Protein AF-A0A7V1PSU0-F1 (afdb_monomer_lite)

Secondary structure (DSSP, 8-state):
--HHHHHHHHHHHHSHHHHHHHHHHHHHHHHHHHHHHHHHHHHHHHHHHTS-TT------TT-SSGGG----HHHHHHHTT-TTSPBPTTS-B---------------

Foldseek 3Di:
DCVVVVVVVVVCVVPVPVNVVVVVVVVVVVVVVVVVVVVVVVVVVVVVVVDDPLDDDDADPPDPDLQSGDDDPVVVVVVQVDPSFDADPVRGGPDDDDDDDDDDDDDD

Sequence (108 aa):
MKIPFKYSFKNFKNRKLTNAITVFGVALVVFVFAAVLMMAYGIQKTLVATGSEDNVIILRKSANSEITSIIGGNIQNVIRTLPYIKTANSGKQIISYEPVVIINVDKK

Structure (mmCIF, N/CA/C/O backbone):
data_AF-A0A7V1PSU0-F1
#
_entry.id   AF-A0A7V1PSU0-F1
#
loop_
_atom_site.group_PDB
_atom_site.id
_atom_site.type_symbol
_atom_site.label_atom_id
_atom_site.label_alt_id
_atom_site.label_comp_id
_atom_site.label_asym_id
_atom_site.label_entity_id
_atom_site.label_seq_id
_atom_site.pdbx_PDB_ins_code
_atom_site.Cartn_x
_atom_site.Cartn_y
_atom_site.Cartn_z
_atom_site.occupancy
_atom_site.B_iso_or_equiv
_atom_site.auth_seq_id
_atom_site.auth_comp_id
_atom_site.auth_asym_id
_atom_site.auth_atom_id
_atom_site.pdbx_PDB_model_num
ATOM 1 N N . MET A 1 1 ? 19.581 -24.261 -45.446 1.00 55.78 1 MET A N 1
ATOM 2 C CA . MET A 1 1 ? 19.373 -22.796 -45.320 1.00 55.78 1 MET A CA 1
ATOM 3 C C . MET A 1 1 ? 20.237 -22.204 -44.195 1.00 55.78 1 MET A C 1
ATOM 5 O O . MET A 1 1 ? 19.772 -22.085 -43.076 1.00 55.78 1 MET A O 1
ATOM 9 N N . LYS A 1 2 ? 21.510 -21.859 -44.443 1.00 62.59 2 LYS A N 1
ATOM 10 C CA . LYS A 1 2 ? 22.390 -21.164 -43.457 1.00 62.59 2 LYS A CA 1
ATOM 11 C C . LYS A 1 2 ? 22.919 -19.811 -43.954 1.00 62.59 2 LYS A C 1
ATOM 13 O O . LYS A 1 2 ? 23.526 -19.052 -43.204 1.00 62.59 2 LYS A O 1
ATOM 18 N N . ILE A 1 3 ? 22.676 -19.518 -45.228 1.00 71.69 3 ILE A N 1
ATOM 19 C CA . ILE A 1 3 ? 23.165 -18.332 -45.930 1.00 71.69 3 ILE A CA 1
ATOM 20 C C . ILE A 1 3 ? 22.595 -17.024 -45.332 1.00 71.69 3 ILE A C 1
ATOM 22 O O . ILE A 1 3 ? 23.391 -16.106 -45.131 1.00 71.69 3 ILE A O 1
ATOM 26 N N . PRO A 1 4 ? 21.300 -16.933 -44.938 1.00 78.56 4 PRO A N 1
ATOM 27 C CA . PRO A 1 4 ? 20.736 -15.682 -44.420 1.00 78.56 4 PRO A CA 1
ATOM 28 C C . PRO A 1 4 ? 21.390 -15.237 -43.107 1.00 78.56 4 PRO A C 1
ATOM 30 O O . PRO A 1 4 ? 21.822 -14.096 -42.979 1.00 78.56 4 PRO A O 1
ATOM 33 N N . PHE A 1 5 ? 21.561 -16.157 -42.152 1.00 78.25 5 PHE A N 1
ATOM 34 C CA . PHE A 1 5 ? 22.150 -15.852 -40.843 1.00 78.25 5 PHE A CA 1
ATOM 35 C C . PHE A 1 5 ? 23.617 -15.420 -40.941 1.00 78.25 5 PHE A C 1
ATOM 37 O O . PHE A 1 5 ? 24.024 -14.452 -40.297 1.00 78.25 5 PHE A O 1
ATOM 44 N N . LYS A 1 6 ? 24.408 -16.089 -41.794 1.00 78.00 6 LYS A N 1
ATOM 45 C CA . LYS A 1 6 ? 25.816 -15.726 -42.031 1.00 78.00 6 LYS A CA 1
ATOM 46 C C . LYS A 1 6 ? 25.939 -14.326 -42.649 1.00 78.00 6 LYS A C 1
ATOM 48 O O . LYS A 1 6 ? 26.869 -13.590 -42.318 1.00 78.00 6 LYS A O 1
ATOM 53 N N . TYR A 1 7 ? 24.994 -13.944 -43.510 1.00 79.62 7 TYR A N 1
ATOM 54 C CA . TYR A 1 7 ? 24.939 -12.615 -44.118 1.00 79.62 7 TYR A CA 1
ATOM 55 C C . TYR A 1 7 ? 24.506 -11.531 -43.118 1.00 79.62 7 TYR A C 1
ATOM 57 O O . TYR A 1 7 ? 25.151 -10.483 -43.044 1.00 79.62 7 TYR A O 1
ATOM 65 N N . SER A 1 8 ? 23.493 -11.788 -42.285 1.00 77.94 8 SER A N 1
ATOM 66 C CA . SER A 1 8 ? 23.055 -10.849 -41.239 1.00 77.94 8 SER A CA 1
ATOM 67 C C . SER A 1 8 ? 24.161 -10.554 -40.221 1.00 77.94 8 SER A C 1
ATOM 69 O O . SER A 1 8 ? 24.400 -9.393 -39.889 1.00 77.94 8 SER A O 1
ATOM 71 N N . PHE A 1 9 ? 24.913 -11.574 -39.794 1.00 80.88 9 PHE A N 1
ATOM 72 C CA . PHE A 1 9 ? 26.016 -11.398 -38.842 1.00 80.88 9 PHE A CA 1
ATOM 73 C C . PHE A 1 9 ? 27.186 -10.593 -39.436 1.00 80.88 9 PHE A C 1
ATOM 75 O O . PHE A 1 9 ? 27.795 -9.758 -38.763 1.00 80.88 9 PHE A O 1
ATOM 82 N N . LYS A 1 10 ? 27.477 -10.790 -40.730 1.00 80.19 10 LYS A N 1
ATOM 83 C CA . LYS A 1 10 ? 28.477 -9.995 -41.459 1.00 80.19 10 LYS A CA 1
ATOM 84 C C . LYS A 1 10 ? 28.042 -8.530 -41.579 1.00 80.19 10 LYS A C 1
ATOM 86 O O . LYS A 1 10 ? 28.855 -7.640 -41.351 1.00 80.19 10 LYS A O 1
ATOM 91 N N . ASN A 1 11 ? 26.763 -8.269 -41.851 1.00 78.00 11 ASN A N 1
ATOM 92 C CA . ASN A 1 11 ? 26.227 -6.905 -41.909 1.00 78.00 11 ASN A CA 1
ATOM 93 C C . ASN A 1 11 ? 26.267 -6.187 -40.552 1.00 78.00 11 ASN A C 1
ATOM 95 O O . ASN A 1 11 ? 26.659 -5.021 -40.503 1.00 78.00 11 ASN A O 1
ATOM 99 N N . PHE A 1 12 ? 25.978 -6.890 -39.451 1.00 79.56 12 PHE A N 1
ATOM 100 C CA . PHE A 1 12 ? 26.174 -6.381 -38.084 1.00 79.56 12 PHE A CA 1
ATOM 101 C C . PHE A 1 12 ? 27.620 -5.916 -37.850 1.00 79.56 12 PHE A C 1
ATOM 103 O O . PHE A 1 12 ? 27.861 -4.845 -37.291 1.00 79.56 12 PHE A O 1
ATOM 110 N N . LYS A 1 13 ? 28.596 -6.703 -38.322 1.00 78.69 13 LYS A N 1
ATOM 111 C CA . LYS A 1 13 ? 30.025 -6.399 -38.175 1.00 78.69 13 LYS A CA 1
ATOM 112 C C . LYS A 1 13 ? 30.506 -5.291 -39.120 1.00 78.69 13 LYS A C 1
ATOM 114 O O . LYS A 1 13 ? 31.470 -4.610 -38.781 1.00 78.69 13 LYS A O 1
ATOM 119 N N . ASN A 1 14 ? 29.852 -5.091 -40.263 1.00 83.12 14 ASN A N 1
ATOM 120 C CA . ASN A 1 14 ? 30.197 -4.040 -41.224 1.00 83.12 14 ASN A CA 1
ATOM 121 C C . ASN A 1 14 ? 29.566 -2.677 -40.877 1.00 83.12 14 ASN A C 1
ATOM 123 O O . ASN A 1 14 ? 30.172 -1.650 -41.164 1.00 83.12 14 ASN A O 1
ATOM 127 N N . ARG A 1 15 ? 28.392 -2.639 -40.226 1.00 81.19 15 ARG A N 1
ATOM 128 C CA . ARG A 1 15 ? 27.689 -1.396 -39.829 1.00 81.19 15 ARG A CA 1
ATOM 129 C C . ARG A 1 15 ? 27.589 -1.246 -38.307 1.00 81.19 15 ARG A C 1
ATOM 131 O O . ARG A 1 15 ? 26.516 -0.982 -37.768 1.00 81.19 15 ARG A O 1
ATOM 138 N N . LYS A 1 16 ? 28.719 -1.414 -37.610 1.00 79.00 16 LYS A N 1
ATOM 139 C CA . LYS A 1 16 ? 28.777 -1.491 -36.137 1.00 79.00 16 LYS A CA 1
ATOM 140 C C . LYS A 1 16 ? 28.161 -0.281 -35.435 1.00 79.00 16 LYS A C 1
ATOM 142 O O . LYS A 1 16 ? 27.432 -0.468 -34.473 1.00 79.00 16 LYS A O 1
ATOM 147 N N . LEU A 1 17 ? 28.429 0.932 -35.925 1.00 86.19 17 LEU A N 1
ATOM 148 C CA . LEU A 1 17 ? 27.991 2.173 -35.279 1.00 86.19 17 LEU A CA 1
ATOM 149 C C . LEU A 1 17 ? 26.460 2.317 -35.292 1.00 86.19 17 LEU A C 1
ATOM 151 O O . LEU A 1 17 ? 25.829 2.342 -34.241 1.00 86.19 17 LEU A O 1
ATOM 155 N N . THR A 1 18 ? 25.848 2.356 -36.478 1.00 87.12 18 THR A N 1
ATOM 156 C CA . THR A 1 18 ? 24.394 2.546 -36.635 1.00 87.12 18 THR A CA 1
ATOM 157 C C . THR 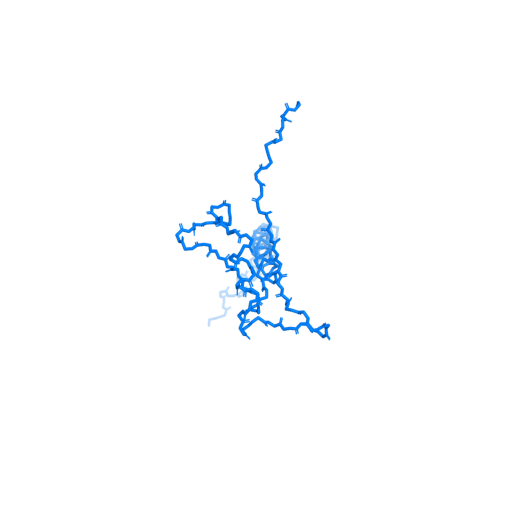A 1 18 ? 23.599 1.421 -35.977 1.00 87.12 18 THR A C 1
ATOM 159 O O . THR A 1 18 ? 22.559 1.649 -35.360 1.00 87.12 18 THR A O 1
ATOM 162 N N . ASN A 1 19 ? 24.108 0.194 -36.078 1.00 88.31 19 ASN A N 1
ATOM 163 C CA . 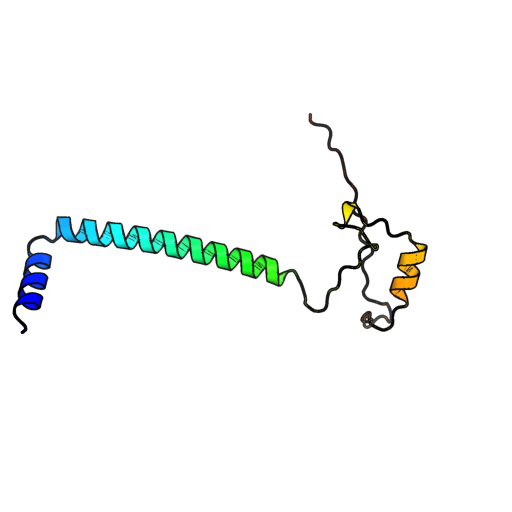ASN A 1 19 ? 23.458 -0.958 -35.487 1.00 88.31 19 ASN A CA 1
ATOM 164 C C . ASN A 1 19 ? 23.566 -0.965 -33.950 1.00 88.31 19 ASN A C 1
ATOM 166 O O . ASN A 1 19 ? 22.578 -1.257 -33.284 1.00 88.31 19 ASN A O 1
ATOM 170 N N . ALA A 1 20 ? 24.713 -0.575 -33.380 1.00 90.19 20 ALA A N 1
ATOM 171 C CA . ALA A 1 20 ? 24.856 -0.420 -31.932 1.00 90.19 20 ALA A CA 1
ATOM 172 C C . ALA A 1 20 ? 23.908 0.650 -31.378 1.00 90.19 20 ALA A C 1
ATOM 174 O O . ALA A 1 20 ? 23.243 0.395 -30.382 1.00 90.19 20 ALA A O 1
ATOM 175 N N . ILE A 1 21 ? 23.781 1.800 -32.053 1.00 94.44 21 ILE A N 1
ATOM 176 C CA . ILE A 1 21 ? 22.849 2.868 -31.650 1.00 94.44 21 ILE A CA 1
ATOM 177 C C . ILE A 1 21 ? 21.400 2.362 -31.651 1.00 94.44 21 ILE A C 1
ATOM 179 O O . ILE A 1 21 ? 20.659 2.620 -30.707 1.00 94.44 21 ILE A O 1
ATOM 183 N N . THR A 1 22 ? 21.004 1.597 -32.672 1.00 92.38 22 THR A N 1
ATOM 184 C CA . THR A 1 22 ? 19.641 1.044 -32.771 1.00 92.38 22 THR A CA 1
ATOM 185 C C . THR A 1 22 ? 19.358 0.046 -31.646 1.00 92.38 22 THR A C 1
ATOM 187 O O . THR A 1 22 ? 18.346 0.156 -30.957 1.00 92.38 22 THR A O 1
ATOM 190 N N . VAL A 1 23 ? 20.273 -0.905 -31.422 1.00 94.12 23 VAL A N 1
ATOM 191 C CA . VAL A 1 23 ? 20.150 -1.895 -30.340 1.00 94.12 23 VAL A CA 1
ATOM 192 C C . VAL A 1 23 ? 20.133 -1.207 -28.978 1.00 94.12 23 VAL A C 1
ATOM 194 O O . VAL A 1 23 ? 19.316 -1.556 -28.131 1.00 94.12 23 VAL A O 1
ATOM 197 N N . PHE A 1 24 ? 20.990 -0.206 -28.777 1.00 96.00 24 PHE A N 1
ATOM 198 C CA . PHE A 1 24 ? 21.056 0.553 -27.535 1.00 96.00 24 PHE A CA 1
ATOM 199 C C . PHE A 1 24 ? 19.767 1.335 -27.270 1.00 96.00 24 PHE A C 1
ATOM 201 O O . PHE A 1 24 ? 19.257 1.289 -26.156 1.00 96.00 24 PHE A O 1
ATOM 208 N N . GLY A 1 25 ? 19.199 1.989 -28.287 1.00 96.50 25 GLY A N 1
ATOM 209 C CA . GLY A 1 25 ? 17.926 2.697 -28.156 1.00 96.50 25 GLY A CA 1
ATOM 210 C C . GLY A 1 25 ? 16.792 1.770 -27.716 1.00 96.50 25 GLY A C 1
ATOM 211 O O . GLY A 1 25 ? 16.088 2.068 -26.754 1.00 96.50 25 GLY A O 1
ATOM 212 N N . VAL A 1 26 ? 16.660 0.605 -28.358 1.00 97.44 26 VAL A N 1
ATOM 213 C CA . VAL A 1 26 ? 15.646 -0.392 -27.974 1.00 97.44 26 VAL A CA 1
ATOM 214 C C . VAL A 1 26 ? 15.911 -0.940 -26.569 1.00 97.44 26 VAL A C 1
ATOM 216 O O . VAL A 1 26 ? 14.984 -1.038 -25.766 1.00 97.44 26 VAL A O 1
ATOM 219 N N . ALA A 1 27 ? 17.167 -1.251 -26.238 1.00 97.81 27 ALA A N 1
ATOM 220 C CA . ALA A 1 27 ? 17.541 -1.751 -24.917 1.00 97.81 27 ALA A CA 1
ATOM 221 C C . ALA A 1 27 ? 17.230 -0.739 -23.805 1.00 97.81 27 ALA A C 1
ATOM 223 O O . ALA A 1 27 ? 16.711 -1.125 -22.759 1.00 97.81 27 ALA A O 1
ATOM 224 N N . LEU A 1 28 ? 17.490 0.550 -24.042 1.00 98.12 28 LEU A N 1
ATOM 225 C CA . LEU A 1 28 ? 17.195 1.622 -23.095 1.00 98.12 28 LEU A CA 1
ATOM 226 C C . LEU A 1 28 ? 15.688 1.740 -22.833 1.00 98.12 28 LEU A C 1
ATOM 228 O O . LEU A 1 28 ? 15.275 1.844 -21.681 1.00 98.12 28 LEU A O 1
ATOM 232 N N . VAL A 1 29 ? 14.861 1.674 -23.881 1.00 98.31 29 VAL A N 1
ATOM 233 C CA . VAL A 1 29 ? 13.395 1.725 -23.741 1.00 98.31 29 VAL A CA 1
ATOM 234 C C . VAL A 1 29 ? 12.883 0.540 -22.921 1.00 98.31 29 VAL A C 1
ATOM 236 O O . VAL A 1 29 ? 12.109 0.734 -21.984 1.00 98.31 29 VAL A O 1
ATOM 239 N N . VAL A 1 30 ? 13.347 -0.676 -23.222 1.00 98.19 30 VAL A N 1
ATOM 240 C CA . VAL A 1 30 ? 12.972 -1.884 -22.468 1.00 98.19 30 VAL A CA 1
ATOM 241 C C . VAL A 1 30 ? 13.424 -1.787 -21.008 1.00 98.19 30 VAL A C 1
ATOM 243 O O . VAL A 1 30 ? 12.664 -2.152 -20.113 1.00 98.19 30 VAL A O 1
ATOM 246 N N . PHE A 1 31 ? 14.624 -1.259 -20.754 1.00 98.19 31 PHE A N 1
ATOM 247 C CA . PHE A 1 31 ? 15.146 -1.056 -19.403 1.00 98.19 31 PHE A CA 1
ATOM 248 C C . PHE A 1 31 ? 14.269 -0.102 -18.584 1.00 98.19 31 PHE A C 1
ATOM 250 O O . PHE A 1 31 ? 13.860 -0.448 -17.476 1.00 98.19 31 PHE A O 1
ATOM 257 N N . VAL A 1 32 ? 13.937 1.070 -19.133 1.00 98.44 32 VAL A N 1
ATOM 258 C CA . VAL A 1 32 ? 13.079 2.050 -18.447 1.00 98.44 32 VAL A CA 1
ATOM 259 C C . VAL A 1 32 ? 11.692 1.463 -18.194 1.00 98.44 32 VAL A C 1
ATOM 261 O O . VAL A 1 32 ? 11.163 1.585 -17.091 1.00 98.44 32 VAL A O 1
ATOM 264 N N . PHE A 1 33 ? 11.123 0.775 -19.184 1.00 98.19 33 PHE A N 1
ATOM 265 C CA . PHE A 1 33 ? 9.821 0.133 -19.040 1.00 98.19 33 PHE A CA 1
ATOM 266 C C . PHE A 1 33 ? 9.819 -0.918 -17.920 1.00 98.19 33 PHE A C 1
ATOM 268 O O . PHE A 1 33 ? 8.933 -0.917 -17.065 1.00 98.19 33 PHE A O 1
ATOM 275 N N . ALA A 1 34 ? 10.848 -1.769 -17.870 1.00 98.12 34 ALA A N 1
ATOM 276 C CA . ALA A 1 34 ? 11.010 -2.751 -16.804 1.00 98.12 34 ALA A CA 1
ATOM 277 C C . ALA A 1 34 ? 11.181 -2.088 -15.426 1.00 98.12 34 ALA A C 1
ATOM 279 O O . ALA A 1 34 ? 10.569 -2.537 -14.459 1.00 98.12 34 ALA A O 1
ATOM 280 N N . ALA A 1 35 ? 11.954 -1.002 -15.333 1.00 97.94 35 ALA A N 1
ATOM 281 C CA . ALA A 1 35 ? 12.155 -0.272 -14.082 1.00 97.94 35 ALA A CA 1
ATOM 282 C C . ALA A 1 35 ? 10.841 0.312 -13.531 1.00 97.94 35 ALA A C 1
ATOM 284 O O . ALA A 1 35 ? 10.554 0.172 -12.341 1.00 97.94 35 ALA A O 1
ATOM 285 N N . VAL A 1 36 ? 10.006 0.901 -14.395 1.00 97.94 36 VAL A N 1
ATOM 286 C CA . VAL A 1 36 ? 8.689 1.430 -14.000 1.00 97.94 36 VAL A CA 1
ATOM 287 C C . VAL A 1 36 ? 7.760 0.307 -13.534 1.00 97.94 36 VAL A C 1
ATOM 289 O O . VAL A 1 36 ? 7.095 0.457 -12.508 1.00 97.94 36 VAL A O 1
ATOM 292 N N . LEU A 1 37 ? 7.745 -0.838 -14.224 1.00 97.75 37 LEU A N 1
ATOM 293 C CA . LEU A 1 37 ? 6.953 -1.999 -13.800 1.00 97.75 37 LEU A CA 1
ATOM 294 C C . LEU A 1 37 ? 7.402 -2.544 -12.441 1.00 97.75 37 LEU A C 1
ATOM 296 O O . LEU A 1 37 ? 6.560 -2.834 -11.590 1.00 97.75 37 LEU A O 1
ATOM 300 N N . MET A 1 38 ? 8.713 -2.647 -12.210 1.00 97.19 38 MET A N 1
ATOM 301 C CA . MET A 1 38 ? 9.254 -3.066 -10.914 1.00 97.19 38 MET A CA 1
ATOM 302 C C . MET A 1 38 ? 8.858 -2.099 -9.795 1.00 97.19 38 MET A C 1
ATOM 304 O O . MET A 1 38 ? 8.477 -2.548 -8.715 1.00 97.19 38 MET A O 1
ATOM 308 N N . MET A 1 39 ? 8.897 -0.787 -10.049 1.00 97.31 39 MET A N 1
ATOM 309 C CA . MET A 1 39 ? 8.465 0.224 -9.082 1.00 97.31 39 MET A CA 1
ATOM 310 C C . MET A 1 39 ? 6.967 0.115 -8.781 1.00 97.31 39 MET A C 1
ATOM 312 O O . MET A 1 39 ? 6.586 0.076 -7.612 1.00 97.31 39 MET A O 1
ATOM 316 N N . ALA A 1 40 ? 6.123 0.021 -9.811 1.00 95.00 40 ALA A N 1
ATOM 317 C CA . ALA A 1 40 ? 4.677 -0.116 -9.647 1.00 95.00 40 ALA A CA 1
ATOM 318 C C . ALA A 1 40 ? 4.320 -1.366 -8.829 1.00 95.00 40 ALA A C 1
ATOM 320 O O . ALA A 1 40 ? 3.534 -1.292 -7.884 1.00 95.00 40 ALA A O 1
ATOM 321 N N . TYR A 1 41 ? 4.960 -2.496 -9.139 1.00 94.62 41 TYR A N 1
ATOM 322 C CA . TYR A 1 41 ? 4.790 -3.733 -8.384 1.00 94.62 41 TYR A CA 1
ATOM 323 C C . TYR A 1 41 ? 5.296 -3.608 -6.941 1.00 94.62 41 TYR A C 1
ATOM 325 O O . TYR A 1 41 ? 4.632 -4.063 -6.011 1.00 94.62 41 TYR A O 1
ATOM 333 N N . GLY A 1 42 ? 6.444 -2.956 -6.734 1.00 90.44 42 GLY A N 1
ATOM 334 C CA . GLY A 1 42 ? 6.985 -2.677 -5.405 1.00 90.44 42 GLY A CA 1
ATOM 335 C C . GLY A 1 42 ? 6.014 -1.870 -4.544 1.00 90.44 42 GLY A C 1
ATOM 336 O O . GLY A 1 42 ? 5.710 -2.278 -3.425 1.00 90.44 42 GLY A O 1
ATOM 337 N N . ILE A 1 43 ? 5.464 -0.783 -5.092 1.00 91.44 43 ILE A N 1
ATOM 338 C CA . ILE A 1 43 ? 4.475 0.062 -4.411 1.00 91.44 43 ILE A CA 1
ATOM 339 C C . ILE A 1 43 ? 3.222 -0.747 -4.075 1.00 91.44 43 ILE A C 1
ATOM 341 O O . ILE A 1 43 ? 2.796 -0.761 -2.919 1.00 91.44 43 ILE A O 1
ATOM 345 N N . GLN A 1 44 ? 2.657 -1.472 -5.045 1.00 87.75 44 GLN A N 1
ATOM 346 C CA . GLN A 1 44 ? 1.474 -2.302 -4.811 1.00 87.75 44 GLN A CA 1
ATOM 347 C C . GLN A 1 44 ? 1.725 -3.329 -3.701 1.00 87.75 44 GLN A C 1
ATOM 349 O O . GLN A 1 44 ? 0.905 -3.475 -2.797 1.00 87.75 44 GLN A O 1
ATOM 354 N N . LYS A 1 45 ? 2.884 -3.993 -3.719 1.00 86.38 45 LYS A N 1
ATOM 355 C CA . LYS A 1 45 ? 3.261 -4.966 -2.693 1.00 86.38 45 LYS A CA 1
ATOM 356 C C . LYS A 1 45 ? 3.369 -4.328 -1.308 1.00 86.38 45 LYS A C 1
ATOM 358 O O . LYS A 1 45 ? 2.929 -4.937 -0.337 1.00 86.38 45 LYS A O 1
ATOM 363 N N . THR A 1 46 ? 3.906 -3.111 -1.204 1.00 83.88 46 THR A N 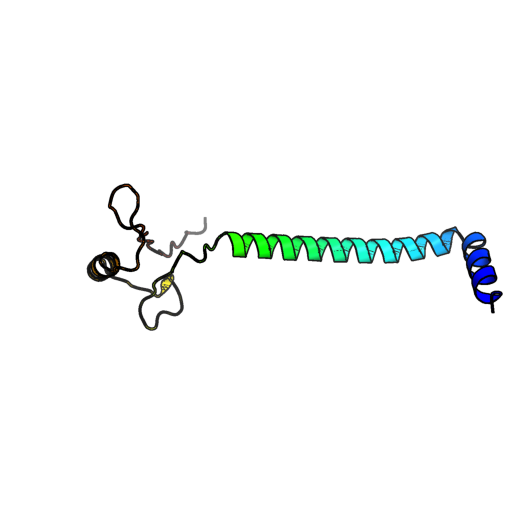1
ATOM 364 C CA . THR A 1 46 ? 3.964 -2.389 0.079 1.00 83.88 46 THR A CA 1
ATOM 365 C C . THR A 1 46 ? 2.593 -1.938 0.576 1.00 83.88 46 THR A C 1
ATOM 367 O O . THR A 1 46 ? 2.352 -2.006 1.774 1.00 83.88 46 THR A O 1
ATOM 370 N N . LEU A 1 47 ? 1.681 -1.547 -0.322 1.00 79.56 47 LEU A N 1
ATOM 371 C CA . LEU A 1 47 ? 0.313 -1.154 0.035 1.00 79.56 47 LEU A CA 1
ATOM 372 C C . LEU A 1 47 ? -0.536 -2.345 0.497 1.00 79.56 47 LEU A C 1
ATOM 374 O O . LEU A 1 47 ? -1.375 -2.199 1.378 1.00 79.56 47 LEU A O 1
ATOM 378 N N . VAL A 1 48 ? -0.318 -3.529 -0.080 1.00 74.12 48 VAL A N 1
ATOM 379 C CA . VAL A 1 48 ? -0.989 -4.758 0.367 1.00 74.12 48 VAL A CA 1
ATOM 380 C C . VAL A 1 48 ? -0.415 -5.227 1.705 1.00 74.12 48 VAL A C 1
ATOM 382 O O . VAL A 1 48 ? -1.170 -5.603 2.592 1.00 74.12 48 VAL A O 1
ATOM 385 N N . ALA A 1 49 ? 0.905 -5.152 1.891 1.00 61.28 49 ALA A N 1
ATOM 386 C CA . ALA A 1 49 ? 1.556 -5.617 3.115 1.00 61.28 49 ALA A CA 1
ATOM 387 C C . ALA A 1 49 ? 1.170 -4.826 4.380 1.00 61.28 49 ALA A C 1
ATOM 389 O O . ALA A 1 49 ? 1.336 -5.347 5.481 1.00 61.28 49 ALA A O 1
ATOM 390 N N . THR A 1 50 ? 0.659 -3.593 4.264 1.00 66.12 50 THR A N 1
ATOM 391 C CA . THR A 1 50 ? 0.170 -2.845 5.436 1.00 66.12 50 THR A CA 1
ATOM 392 C C . THR A 1 50 ? -1.172 -3.364 5.962 1.00 66.12 50 THR A C 1
ATOM 394 O O . THR A 1 50 ? -1.523 -3.065 7.102 1.00 66.12 50 THR A O 1
ATOM 397 N N . GLY A 1 51 ? -1.917 -4.147 5.174 1.00 69.56 51 GLY A N 1
ATOM 398 C CA . GLY A 1 51 ? -3.138 -4.821 5.615 1.00 69.56 51 GLY A CA 1
ATOM 399 C C . GLY A 1 51 ? -2.855 -6.265 6.030 1.00 69.56 51 GLY A C 1
ATOM 400 O O . GLY A 1 51 ? -2.533 -7.094 5.187 1.00 69.56 51 GLY A O 1
ATOM 401 N N . SER A 1 52 ? -2.989 -6.584 7.320 1.00 76.31 52 SER A N 1
ATOM 402 C CA . SER A 1 52 ? -3.040 -7.984 7.768 1.00 76.31 52 SER A CA 1
ATOM 403 C C . SER A 1 52 ? -4.418 -8.570 7.461 1.00 76.31 52 SER A C 1
ATOM 405 O O . SER A 1 52 ? -5.418 -7.907 7.729 1.00 76.31 52 SER A O 1
ATOM 407 N N . GLU A 1 53 ? -4.485 -9.813 6.974 1.00 81.56 53 GLU A N 1
ATOM 408 C CA . GLU A 1 53 ? -5.758 -10.536 6.786 1.00 81.56 53 GLU A CA 1
ATOM 409 C C . GLU A 1 53 ? -6.521 -10.734 8.109 1.00 81.56 53 GLU A C 1
ATOM 411 O O . GLU A 1 53 ? -7.742 -10.872 8.112 1.00 81.56 53 GLU A O 1
ATOM 416 N N . ASP A 1 54 ? -5.812 -10.670 9.240 1.00 85.38 54 ASP A N 1
ATOM 417 C CA . ASP A 1 54 ? -6.388 -10.759 10.585 1.00 85.38 54 ASP A CA 1
ATOM 418 C C . ASP A 1 54 ? -7.031 -9.442 11.065 1.00 85.38 54 ASP A C 1
ATOM 420 O O . ASP A 1 54 ? -7.679 -9.416 12.116 1.00 85.38 54 ASP A O 1
ATOM 424 N N . ASN A 1 55 ? -6.836 -8.333 10.342 1.00 86.38 55 ASN A N 1
ATOM 425 C CA . ASN A 1 55 ? -7.372 -7.026 10.716 1.00 86.38 55 ASN A CA 1
ATOM 426 C C . ASN A 1 55 ? -8.697 -6.764 9.996 1.00 86.38 55 ASN A C 1
ATOM 428 O O . ASN A 1 55 ? -8.800 -6.880 8.777 1.00 86.38 55 ASN A O 1
ATOM 432 N N . VAL A 1 56 ? -9.707 -6.329 10.749 1.00 87.94 56 VAL A N 1
ATOM 433 C CA . VAL A 1 56 ? -11.035 -6.011 10.213 1.00 87.94 56 VAL A CA 1
ATOM 434 C C . VAL A 1 56 ? -11.389 -4.567 10.542 1.00 87.94 56 VAL A C 1
ATOM 436 O O . VAL A 1 56 ? -11.234 -4.126 11.679 1.00 87.94 56 VAL A O 1
ATOM 439 N N . ILE A 1 57 ? -11.910 -3.845 9.549 1.00 88.56 57 ILE A N 1
ATOM 440 C CA . ILE A 1 57 ? -12.455 -2.494 9.716 1.00 88.56 57 ILE A CA 1
ATOM 441 C C . ILE A 1 57 ? -13.974 -2.599 9.860 1.00 88.56 57 ILE A C 1
ATOM 443 O O . ILE A 1 57 ? -14.648 -3.217 9.034 1.00 88.56 57 ILE A O 1
ATOM 447 N N . ILE A 1 58 ? -14.525 -1.986 10.909 1.00 89.31 58 ILE A N 1
ATOM 448 C CA . ILE A 1 58 ? -15.965 -1.979 11.184 1.00 89.31 58 ILE A CA 1
ATOM 449 C C . ILE A 1 58 ? -16.514 -0.585 10.896 1.00 89.31 58 ILE A C 1
ATOM 451 O O . ILE A 1 58 ? -16.126 0.392 11.533 1.00 89.31 58 ILE A O 1
ATOM 455 N N . LEU A 1 59 ? -17.459 -0.505 9.961 1.00 90.88 59 LEU A N 1
ATOM 456 C CA . LEU A 1 59 ? -18.143 0.731 9.592 1.00 90.88 59 LEU A CA 1
ATOM 457 C C . LEU A 1 59 ? -19.621 0.665 9.980 1.00 90.88 59 LEU A C 1
ATOM 459 O O . LEU A 1 59 ? -20.243 -0.402 9.985 1.00 90.88 59 LEU A O 1
ATOM 463 N N . ARG A 1 60 ? -20.217 1.824 10.276 1.00 90.56 60 ARG A N 1
ATOM 464 C CA . ARG A 1 60 ? -21.666 1.934 10.465 1.00 90.56 60 ARG A CA 1
ATOM 465 C C . ARG A 1 60 ? -22.375 1.495 9.181 1.00 90.56 60 ARG A C 1
ATOM 467 O O . ARG A 1 60 ? -21.984 1.881 8.082 1.00 90.56 60 ARG A O 1
ATOM 474 N N . LYS A 1 61 ? -23.479 0.755 9.320 1.00 89.25 61 LYS A N 1
ATOM 475 C CA . LYS A 1 61 ? -24.346 0.394 8.189 1.00 89.25 61 LYS A CA 1
ATOM 476 C C . LYS A 1 61 ? -24.706 1.639 7.361 1.00 89.25 61 LYS A C 1
ATOM 478 O O . LYS A 1 61 ? -25.130 2.653 7.920 1.00 89.25 61 LYS A O 1
ATOM 483 N N . SER A 1 62 ? -24.541 1.531 6.043 1.00 89.25 62 SER A N 1
ATOM 484 C CA . SER A 1 62 ? -24.745 2.605 5.056 1.00 89.25 62 SER A CA 1
ATOM 485 C C . SER A 1 62 ? -23.727 3.757 5.089 1.00 89.25 62 SER A C 1
ATOM 487 O O . SER A 1 62 ? -23.983 4.797 4.486 1.00 89.25 62 SER A O 1
ATOM 489 N N . ALA A 1 63 ? -22.588 3.612 5.771 1.00 89.75 63 ALA A N 1
ATOM 490 C CA . ALA A 1 63 ? -21.449 4.510 5.588 1.00 89.75 63 ALA A CA 1
ATOM 491 C C . ALA A 1 63 ? -20.609 4.051 4.384 1.00 89.75 63 ALA A C 1
ATOM 493 O O . ALA A 1 63 ? -20.285 2.872 4.271 1.00 89.75 63 ALA A O 1
ATOM 494 N N . ASN A 1 64 ? -20.246 4.985 3.501 1.00 88.69 64 ASN A N 1
ATOM 495 C CA . ASN A 1 64 ? -19.405 4.706 2.326 1.00 88.69 64 ASN A CA 1
ATOM 496 C C . ASN A 1 64 ? -17.905 4.865 2.623 1.00 88.69 64 ASN A C 1
ATOM 498 O O . ASN A 1 64 ? -17.068 4.540 1.787 1.00 88.69 64 ASN A O 1
ATOM 502 N N . SER A 1 65 ? -17.562 5.423 3.785 1.00 88.94 65 SER A N 1
ATOM 503 C CA . SER A 1 65 ? -16.189 5.697 4.205 1.00 88.94 65 SER A CA 1
ATOM 504 C C . SER A 1 65 ? -16.103 5.841 5.722 1.00 88.94 65 SER A C 1
ATOM 506 O O . SER A 1 65 ? -17.113 6.103 6.383 1.00 88.94 65 SER A O 1
ATOM 508 N N . GLU A 1 66 ? -14.891 5.751 6.267 1.00 88.12 66 GLU A N 1
ATOM 509 C CA . GLU A 1 66 ? -14.609 5.987 7.690 1.00 88.12 66 GLU A CA 1
ATOM 510 C C . GLU A 1 66 ? -15.084 7.372 8.157 1.00 88.12 66 GLU A C 1
ATOM 512 O O . GLU A 1 66 ? -15.688 7.493 9.218 1.00 88.12 66 GLU A O 1
ATOM 517 N N . ILE A 1 67 ? -14.940 8.398 7.310 1.00 87.56 67 ILE A N 1
ATOM 518 C CA . ILE A 1 67 ? -15.375 9.779 7.594 1.00 87.56 67 ILE A CA 1
ATOM 519 C C . ILE A 1 67 ? -16.887 9.860 7.863 1.00 87.56 67 ILE A C 1
ATOM 521 O O . ILE A 1 67 ? -17.342 10.639 8.695 1.00 87.56 67 ILE A O 1
ATOM 525 N N . THR A 1 68 ? -17.689 9.056 7.160 1.00 87.88 68 THR A N 1
ATOM 526 C CA . THR A 1 68 ? -19.161 9.050 7.303 1.00 87.88 68 THR A CA 1
ATOM 527 C C . THR A 1 68 ? -19.663 8.008 8.312 1.00 87.88 68 THR A C 1
ATOM 529 O O . THR A 1 68 ? -20.873 7.889 8.569 1.00 87.88 68 THR A O 1
ATOM 532 N N . SER A 1 69 ? -18.738 7.253 8.910 1.00 87.06 69 SER A N 1
ATOM 533 C CA . SER A 1 69 ? -19.007 6.177 9.856 1.00 87.06 69 SER A CA 1
ATOM 534 C C . SER A 1 69 ? -19.033 6.696 11.292 1.00 87.06 69 SER A C 1
ATOM 536 O O . SER A 1 69 ? -18.078 6.592 12.053 1.00 87.06 69 SER A O 1
ATOM 538 N N . ILE A 1 70 ? -20.181 7.242 11.683 1.00 86.69 70 ILE A N 1
ATOM 539 C CA . ILE A 1 70 ? -20.400 7.737 13.045 1.00 86.69 70 ILE A CA 1
ATOM 540 C C . ILE A 1 70 ? -20.783 6.563 13.962 1.00 86.69 70 ILE A C 1
ATOM 542 O O . ILE A 1 70 ? -21.940 6.140 13.976 1.00 86.69 70 ILE A O 1
ATOM 546 N N . ILE A 1 71 ? -19.826 6.026 14.725 1.00 88.06 71 ILE A N 1
ATOM 547 C CA . ILE A 1 71 ? -20.060 4.972 15.730 1.00 88.06 71 ILE A CA 1
ATOM 548 C C . ILE A 1 71 ? -19.898 5.563 17.136 1.00 88.06 71 ILE A C 1
ATOM 550 O O . ILE A 1 71 ? -18.797 5.927 17.545 1.00 88.06 71 ILE A O 1
ATOM 554 N N . GLY A 1 72 ? -20.994 5.634 17.896 1.00 87.25 72 GLY A N 1
ATOM 555 C CA . GLY A 1 72 ? -20.985 6.121 19.280 1.00 87.25 72 GLY A CA 1
ATOM 556 C C . GLY A 1 72 ? -20.271 5.177 20.258 1.00 87.25 72 GLY A C 1
ATOM 557 O O . GLY A 1 72 ? -20.188 3.970 20.030 1.00 87.25 72 GLY A O 1
ATOM 558 N N . GLY A 1 73 ? -19.792 5.7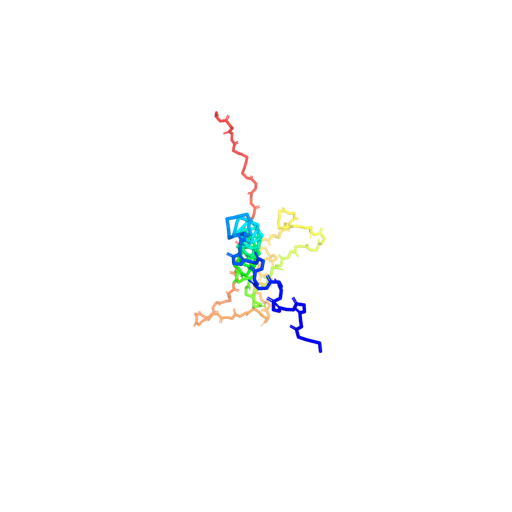14 21.385 1.00 86.44 73 GLY A N 1
ATOM 559 C CA . GLY A 1 73 ? -18.999 4.961 22.372 1.00 86.44 73 GLY A CA 1
ATOM 560 C C . GLY A 1 73 ? -19.726 3.774 23.023 1.00 86.44 73 GLY A C 1
ATOM 561 O O . GLY A 1 73 ? -19.112 2.760 23.345 1.00 86.44 73 GLY A O 1
ATOM 562 N N . ASN A 1 74 ? -21.052 3.842 23.164 1.00 89.31 74 ASN A N 1
ATOM 563 C CA . ASN A 1 74 ? -21.857 2.714 23.641 1.00 89.31 74 ASN A CA 1
ATOM 564 C C . ASN A 1 74 ? -21.794 1.518 22.676 1.00 89.31 74 ASN A C 1
ATOM 566 O O . ASN A 1 74 ? -21.638 0.382 23.114 1.00 89.31 74 ASN A O 1
ATOM 570 N N . ILE A 1 75 ? -21.865 1.776 21.368 1.00 89.00 75 ILE A N 1
ATOM 571 C CA . ILE A 1 75 ? -21.776 0.744 20.327 1.00 89.00 75 ILE A CA 1
ATOM 572 C C . ILE A 1 75 ? -20.350 0.189 20.256 1.00 89.00 75 ILE A C 1
ATOM 574 O O . ILE A 1 75 ? -20.176 -1.018 20.118 1.00 89.00 75 ILE A O 1
ATOM 578 N N . GLN A 1 76 ? -19.336 1.040 20.425 1.00 88.88 76 GLN A N 1
ATOM 579 C CA . GLN A 1 76 ? -17.934 0.615 20.505 1.00 88.88 76 GLN A CA 1
ATOM 580 C C . GLN A 1 76 ? -17.711 -0.425 21.619 1.00 88.88 76 GLN A C 1
ATOM 582 O O . GLN A 1 76 ? -17.075 -1.453 21.386 1.00 88.88 76 GLN A O 1
ATOM 587 N N . ASN A 1 77 ? -18.309 -0.219 22.798 1.00 88.19 77 ASN A N 1
ATOM 588 C CA . ASN A 1 77 ? -18.247 -1.194 23.891 1.00 88.19 77 ASN A CA 1
ATOM 589 C C . ASN A 1 77 ? -18.940 -2.518 23.546 1.00 88.19 77 ASN A C 1
ATOM 591 O O . ASN A 1 77 ? -18.423 -3.569 23.907 1.00 88.19 77 ASN A O 1
ATOM 595 N N . VAL A 1 78 ? -20.069 -2.488 22.830 1.00 89.69 78 VAL A N 1
ATOM 596 C CA . VAL A 1 78 ? -20.743 -3.712 22.359 1.00 89.69 78 VAL A CA 1
ATOM 597 C C . VAL A 1 78 ? -19.865 -4.464 21.361 1.00 89.69 78 VAL A C 1
ATOM 599 O O . VAL A 1 78 ? -19.705 -5.677 21.484 1.00 89.69 78 VAL A O 1
ATOM 602 N N . ILE A 1 79 ? -19.235 -3.757 20.419 1.00 89.56 79 ILE A N 1
ATOM 603 C CA . ILE A 1 79 ? -18.301 -4.356 19.454 1.00 89.56 79 ILE A CA 1
ATOM 604 C C . ILE A 1 79 ? -17.155 -5.066 20.193 1.00 89.56 79 ILE A C 1
ATOM 606 O O . ILE A 1 79 ? -16.837 -6.205 19.865 1.00 89.56 79 ILE A O 1
ATOM 610 N N . ARG A 1 80 ? -16.623 -4.467 21.264 1.00 86.81 80 ARG A N 1
ATOM 611 C CA . ARG A 1 80 ? -15.600 -5.068 22.143 1.00 86.81 80 ARG A CA 1
ATOM 612 C C . ARG A 1 80 ? -16.080 -6.293 22.946 1.00 86.81 80 ARG A C 1
ATOM 614 O O . ARG A 1 80 ? -15.321 -6.890 23.694 1.00 86.81 80 ARG A O 1
ATOM 621 N N . THR A 1 81 ? -17.344 -6.687 22.870 1.00 87.62 81 THR A N 1
ATOM 622 C CA . THR A 1 81 ? -17.804 -7.939 23.504 1.00 87.62 81 THR A CA 1
ATOM 623 C C . THR A 1 81 ? -17.909 -9.093 22.517 1.00 87.62 81 THR A C 1
ATOM 625 O O . THR A 1 81 ? -18.205 -10.215 22.921 1.00 87.62 81 THR A O 1
ATOM 628 N N . LEU A 1 82 ? -17.641 -8.849 21.230 1.00 87.56 82 LEU A N 1
ATOM 629 C CA . LEU A 1 82 ? -17.729 -9.885 20.210 1.00 87.56 82 LEU A CA 1
ATOM 630 C C . LEU A 1 82 ? -16.677 -10.984 20.453 1.00 87.56 82 LEU A C 1
ATOM 632 O O . LEU A 1 82 ? -15.511 -10.670 20.706 1.00 87.56 82 LEU A O 1
ATOM 636 N N . PRO A 1 83 ? -17.059 -12.270 20.334 1.00 85.38 83 PRO A N 1
ATOM 637 C CA . PRO A 1 83 ? -16.172 -13.397 20.632 1.00 85.38 83 PRO A CA 1
ATOM 638 C C . PRO A 1 83 ? -15.079 -13.610 19.574 1.00 85.38 83 PRO A C 1
ATOM 640 O O . PRO A 1 83 ? -14.117 -14.325 19.825 1.00 85.38 83 PRO A O 1
ATOM 643 N N . TYR A 1 84 ? -15.219 -12.998 18.394 1.00 85.75 84 TYR A N 1
ATOM 644 C CA . TYR A 1 84 ? -14.297 -13.162 17.265 1.00 85.75 84 TYR A CA 1
ATOM 645 C C . TYR A 1 84 ? -13.069 -12.243 17.334 1.00 85.75 84 TYR A C 1
ATOM 647 O O . TYR A 1 84 ? -12.166 -12.366 16.511 1.00 85.75 84 TYR A O 1
ATOM 655 N N . ILE A 1 85 ? -13.023 -11.312 18.292 1.00 87.69 85 ILE A N 1
ATOM 656 C CA . ILE A 1 85 ? -11.899 -10.385 18.451 1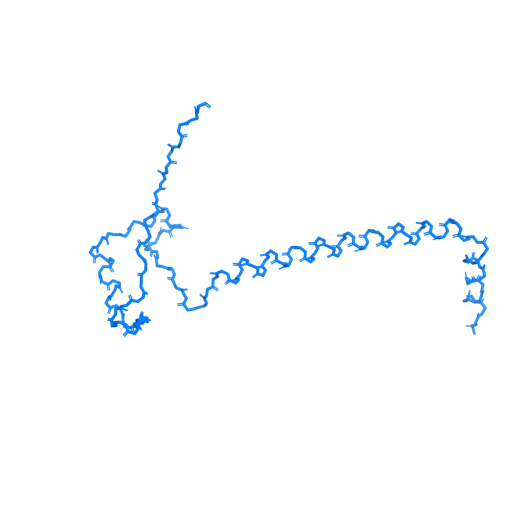.00 87.69 85 ILE A CA 1
ATOM 657 C C . ILE A 1 85 ? -10.807 -11.068 19.272 1.00 87.69 85 ILE A C 1
ATOM 659 O O . ILE A 1 85 ? -11.040 -11.527 20.391 1.00 87.69 85 ILE A O 1
ATOM 663 N N . LYS A 1 86 ? -9.590 -11.104 18.724 1.00 87.12 86 LYS A N 1
ATOM 664 C CA . LYS A 1 86 ? -8.426 -11.701 19.383 1.00 87.12 86 LYS A CA 1
ATOM 665 C C . LYS A 1 86 ? -8.127 -10.999 20.712 1.00 87.12 86 LYS A C 1
ATOM 667 O O . LYS A 1 86 ? -8.098 -9.771 20.796 1.00 87.12 86 LYS A O 1
ATOM 672 N N . THR A 1 87 ? -7.836 -11.787 21.740 1.00 86.69 87 THR A N 1
ATOM 673 C CA . THR A 1 87 ? -7.411 -11.295 23.056 1.00 86.69 87 THR A CA 1
ATOM 674 C C . THR A 1 87 ? -5.886 -11.301 23.138 1.00 86.69 87 THR A C 1
ATOM 676 O O . THR A 1 87 ? -5.243 -12.289 22.789 1.00 86.69 87 THR A O 1
ATOM 679 N N . ALA A 1 88 ? -5.291 -10.195 23.583 1.00 85.75 88 ALA A N 1
ATOM 680 C CA . ALA A 1 88 ? -3.860 -10.108 23.852 1.00 85.75 88 ALA A CA 1
ATOM 681 C C . ALA A 1 88 ? -3.475 -10.958 25.075 1.00 85.75 88 ALA A C 1
ATOM 683 O O . ALA A 1 88 ? -4.311 -11.254 25.927 1.00 85.75 88 ALA A O 1
ATOM 684 N N . ASN A 1 89 ? -2.180 -11.248 25.239 1.00 84.19 89 ASN A N 1
ATOM 685 C CA . ASN A 1 89 ? -1.654 -11.967 26.412 1.00 84.19 89 ASN A CA 1
ATOM 686 C C . ASN A 1 89 ? -1.983 -11.284 27.758 1.00 84.19 89 ASN A C 1
ATOM 688 O O . ASN A 1 89 ? -1.905 -11.916 28.803 1.00 84.19 89 ASN A O 1
ATOM 692 N N . SER A 1 90 ? -2.368 -10.003 27.740 1.00 80.38 90 SER A N 1
ATOM 693 C CA . SER A 1 90 ? -2.806 -9.230 28.909 1.00 80.38 90 SER A CA 1
ATOM 694 C C . SER A 1 90 ? -4.294 -9.394 29.259 1.00 80.38 90 SER A C 1
ATOM 696 O O . SER A 1 90 ? -4.788 -8.695 30.144 1.00 80.38 90 SER A O 1
ATOM 698 N N . GLY A 1 91 ? -5.036 -10.253 28.550 1.00 81.12 91 GLY A N 1
ATOM 699 C CA . GLY A 1 91 ? -6.473 -10.469 28.763 1.00 81.12 91 GLY A CA 1
ATOM 700 C C . GLY A 1 91 ? -7.380 -9.377 28.181 1.00 81.12 91 GLY A C 1
ATOM 701 O O . GLY A 1 91 ? -8.596 -9.435 28.345 1.00 81.12 91 GLY A O 1
ATOM 702 N N . LYS A 1 92 ? -6.823 -8.376 27.486 1.00 83.69 92 LYS A N 1
ATOM 703 C CA . LYS A 1 92 ? -7.592 -7.328 26.794 1.00 83.69 92 LYS A CA 1
ATOM 704 C C . LYS A 1 92 ? -7.784 -7.681 25.320 1.00 83.69 92 LYS A C 1
ATOM 706 O O . LYS A 1 92 ? -6.842 -8.120 24.669 1.00 83.69 92 LYS A O 1
ATOM 711 N N . GLN A 1 93 ? -8.980 -7.443 24.784 1.00 86.00 93 GLN A N 1
ATOM 712 C CA . GLN A 1 93 ? -9.226 -7.536 23.344 1.00 86.00 93 GLN A CA 1
ATOM 713 C C . GLN A 1 93 ? -8.371 -6.540 22.552 1.00 86.00 93 GLN A C 1
ATOM 715 O O . GLN A 1 93 ? -8.176 -5.402 22.991 1.00 86.00 93 GLN A O 1
ATOM 720 N N . ILE A 1 94 ? -7.886 -6.976 21.391 1.00 88.00 94 ILE A N 1
ATOM 721 C CA . ILE A 1 94 ? -7.099 -6.173 20.454 1.00 88.00 94 ILE A CA 1
ATOM 722 C C . ILE A 1 94 ? -8.080 -5.398 19.568 1.00 88.00 94 ILE A C 1
ATOM 724 O O . ILE A 1 94 ? -8.558 -5.907 18.560 1.00 88.00 94 ILE A O 1
ATOM 728 N N . ILE A 1 95 ? -8.414 -4.177 19.982 1.00 88.06 95 ILE A N 1
ATOM 729 C CA . ILE A 1 95 ? -9.287 -3.260 19.243 1.00 88.06 95 ILE A CA 1
ATOM 730 C C . ILE A 1 95 ? -8.738 -1.832 19.344 1.00 88.06 95 ILE A C 1
ATOM 732 O O . ILE A 1 95 ? -8.279 -1.421 20.412 1.00 88.06 95 ILE A O 1
ATOM 736 N N . SER A 1 96 ? -8.786 -1.092 18.236 1.00 86.62 96 SER A N 1
ATOM 737 C CA . SER A 1 96 ? -8.418 0.325 18.154 1.00 86.62 96 SER A CA 1
ATOM 738 C C . SER A 1 96 ? -9.677 1.149 17.894 1.00 86.62 96 SER A C 1
ATOM 740 O O . SER A 1 96 ? -10.442 0.840 16.981 1.00 86.62 96 SER A O 1
ATOM 742 N N . TYR A 1 97 ? -9.921 2.173 18.713 1.00 86.00 97 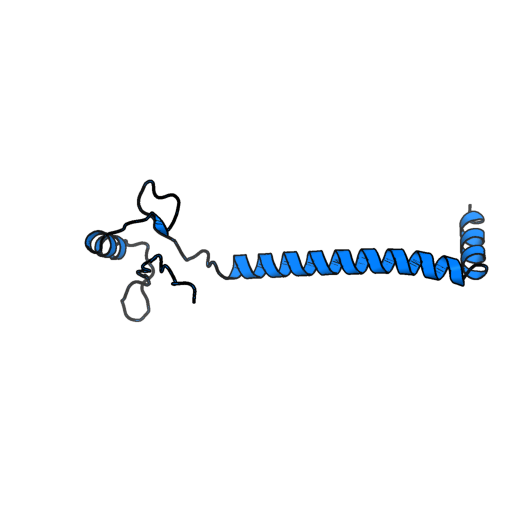TYR A N 1
ATOM 743 C CA . TYR A 1 97 ? -10.999 3.135 18.488 1.00 86.00 97 TYR A CA 1
ATOM 744 C C . TYR A 1 97 ? -10.402 4.352 17.795 1.00 86.00 97 TYR A C 1
ATOM 746 O O . TYR A 1 97 ? -9.865 5.235 18.460 1.00 86.00 97 TYR A O 1
ATOM 754 N N . GLU A 1 98 ? -10.450 4.377 16.467 1.00 81.44 98 GLU A N 1
ATOM 755 C CA . GLU A 1 98 ? -9.814 5.436 15.682 1.00 81.44 98 GLU A CA 1
ATOM 756 C C . GLU A 1 98 ? -10.832 6.527 15.335 1.00 81.44 98 GLU A C 1
ATOM 758 O O . GLU A 1 98 ? -11.758 6.285 14.555 1.00 81.44 98 GLU A O 1
ATOM 763 N N . PRO A 1 99 ? -10.724 7.732 15.929 1.00 82.31 99 PRO A N 1
ATOM 764 C CA . PRO A 1 99 ? -11.551 8.854 15.528 1.00 82.31 99 PRO A CA 1
ATOM 765 C C . PRO A 1 99 ? -11.003 9.464 14.236 1.00 82.31 99 PRO A C 1
ATOM 767 O O . PRO A 1 99 ? -9.869 9.938 14.189 1.00 82.31 99 PRO A O 1
ATOM 770 N N . VAL A 1 100 ? -11.838 9.523 13.201 1.00 83.44 100 VAL A N 1
ATOM 771 C CA . VAL A 1 100 ? -11.527 10.269 11.978 1.00 83.44 100 VAL A CA 1
ATOM 772 C C . VAL A 1 100 ? -12.121 11.667 12.094 1.00 83.44 100 VAL A C 1
ATOM 774 O O . VAL A 1 100 ? -13.339 11.834 12.164 1.00 83.44 100 VAL A O 1
ATOM 777 N N . VAL A 1 101 ? -11.256 12.681 12.133 1.00 84.12 101 VAL A N 1
ATOM 778 C CA . VAL A 1 101 ? -11.646 14.089 12.282 1.00 84.12 101 VAL A CA 1
ATOM 779 C C . VAL A 1 101 ? -11.122 14.887 11.097 1.00 84.12 101 VAL A C 1
ATOM 781 O O . VAL A 1 101 ? -9.953 14.784 10.731 1.00 84.12 101 VAL A O 1
ATOM 784 N N . ILE A 1 102 ? -11.987 15.708 10.503 1.00 83.56 102 ILE A N 1
ATOM 785 C CA . ILE A 1 102 ? -11.589 16.652 9.460 1.00 83.56 102 ILE A CA 1
ATOM 786 C C . ILE A 1 102 ? -11.012 17.887 10.148 1.00 83.56 102 ILE A C 1
ATOM 788 O O . ILE A 1 102 ? -11.729 18.617 10.832 1.00 83.56 102 ILE A O 1
ATOM 792 N N . ILE A 1 103 ? -9.717 18.122 9.956 1.00 87.88 103 ILE A N 1
ATOM 793 C CA . ILE A 1 103 ? -9.039 19.331 10.421 1.00 87.88 103 ILE A CA 1
ATOM 794 C C . ILE A 1 103 ? -8.949 20.283 9.231 1.00 87.88 103 ILE A C 1
ATOM 796 O O . ILE A 1 103 ? -8.264 19.987 8.252 1.00 87.88 103 ILE A O 1
ATOM 800 N N . ASN A 1 104 ? -9.645 21.418 9.301 1.00 87.06 104 ASN A N 1
ATOM 801 C CA . ASN A 1 104 ? -9.497 22.471 8.303 1.00 87.06 104 ASN A CA 1
ATOM 802 C C . ASN A 1 104 ? -8.308 23.350 8.706 1.00 87.06 104 ASN A C 1
ATOM 804 O O . ASN A 1 104 ? -8.356 24.025 9.732 1.00 87.06 104 ASN A O 1
ATOM 808 N N . VAL A 1 105 ? -7.216 23.279 7.947 1.00 86.88 105 VAL A N 1
ATOM 809 C CA . VAL A 1 105 ? -6.006 24.062 8.220 1.00 86.88 105 VAL A CA 1
ATOM 810 C C . VAL A 1 105 ? -6.145 25.415 7.533 1.00 86.88 105 VAL A C 1
ATOM 812 O O . VAL A 1 105 ? -6.242 25.474 6.307 1.00 86.88 105 VAL A O 1
ATOM 815 N N . ASP A 1 106 ? -6.129 26.496 8.313 1.00 83.00 106 ASP A N 1
ATOM 816 C CA . ASP A 1 106 ? -6.108 27.849 7.761 1.00 83.00 106 ASP A CA 1
ATOM 817 C C . ASP A 1 106 ? -4.828 28.071 6.952 1.00 83.00 106 ASP A C 1
ATOM 819 O O . ASP A 1 106 ? -3.706 27.823 7.409 1.00 83.00 106 ASP A O 1
ATOM 823 N N . LYS A 1 107 ? -5.002 28.542 5.719 1.00 73.81 107 LYS A N 1
ATOM 824 C CA . LYS A 1 107 ? -3.897 28.834 4.812 1.00 73.81 107 LYS A CA 1
ATOM 825 C C . LYS A 1 107 ? -3.300 30.192 5.199 1.00 73.81 107 LYS A C 1
ATOM 827 O O . LYS A 1 107 ? -3.972 31.209 5.048 1.00 73.81 107 LYS A O 1
ATOM 832 N N . LYS A 1 108 ? -2.071 30.191 5.724 1.00 60.75 108 LYS A N 1
ATOM 833 C CA . LYS A 1 108 ? -1.248 31.403 5.872 1.00 60.75 108 LYS A CA 1
ATOM 834 C C . LYS A 1 108 ? -0.670 31.847 4.535 1.00 60.75 108 LYS A C 1
ATOM 836 O O . LYS A 1 108 ? -0.350 30.958 3.713 1.00 60.75 108 LYS A O 1
#

Radius of gyration: 29.85 Å; chains: 1; bounding box: 55×54×75 Å

pLDDT: mean 86.06, std 8.37, range [55.78, 98.44]